Protein AF-D0MS93-F1 (afdb_monomer)

InterPro domains:
  IPR002200 Elicitin [PF00964] (24-96)
  IPR002200 Elicitin [SM01187] (23-111)
  IPR036470 Elicitin superfamily [G3DSA:1.10.239.10] (19-111)
  IPR036470 Elicitin superfamily [SSF48647] (25-95)

Sequence (151 aa):
MNFPAPIAKATRGSPTFSLVNSSECDPQAKAAIYKLYERNTMVFQACASDAKYQIFPFDGTYPTSEHIGNMARSLACRALFSSALLAGTPECNVGGSPLRASSETLLKITVDIRNYPMSPAVIPSTPRFLPGFLAIPAQNCIRNMPAVCTQ

Nearest PDB structures (foldseek):
  4iar-assembly1_A  TM=3.404E-01  e=3.458E+00  Homo sapiens

Structure (mmCIF, N/CA/C/O backbone):
data_AF-D0MS93-F1
#
_entry.id   AF-D0MS93-F1
#
loop_
_atom_site.group_PDB
_atom_site.id
_atom_site.type_symbol
_atom_site.label_atom_id
_atom_site.label_alt_id
_atom_site.label_comp_id
_atom_site.label_asym_id
_atom_site.label_entity_id
_atom_site.label_seq_id
_atom_site.pdbx_PDB_ins_code
_atom_site.Cartn_x
_atom_site.Cartn_y
_atom_site.Cartn_z
_atom_site.occupancy
_atom_site.B_iso_or_equiv
_atom_site.auth_seq_id
_atom_site.auth_comp_id
_atom_site.auth_asym_id
_atom_site.auth_atom_id
_atom_site.pdbx_PDB_model_num
ATOM 1 N N . MET A 1 1 ? 6.600 -6.378 -31.929 1.00 32.59 1 MET A N 1
ATOM 2 C CA . MET A 1 1 ? 6.837 -5.638 -30.669 1.00 32.59 1 MET A CA 1
ATOM 3 C C . MET A 1 1 ? 5.478 -5.245 -30.116 1.00 32.59 1 MET A C 1
ATOM 5 O O . MET A 1 1 ? 4.779 -4.501 -30.786 1.00 32.59 1 MET A O 1
ATOM 9 N N . ASN A 1 2 ? 5.060 -5.811 -28.981 1.00 39.91 2 ASN A N 1
ATOM 10 C CA . ASN A 1 2 ? 3.774 -5.481 -28.363 1.00 39.91 2 ASN A CA 1
ATOM 11 C C . ASN A 1 2 ? 4.015 -4.330 -27.378 1.00 39.91 2 ASN A C 1
ATOM 13 O O . ASN A 1 2 ? 4.662 -4.528 -26.350 1.00 39.91 2 ASN A O 1
ATOM 17 N N . PHE A 1 3 ? 3.580 -3.120 -27.723 1.00 37.75 3 PHE A N 1
ATOM 18 C CA . PHE A 1 3 ? 3.625 -1.992 -26.794 1.00 37.75 3 PHE A CA 1
ATOM 19 C C . PHE A 1 3 ? 2.569 -2.201 -25.697 1.00 37.75 3 PHE A C 1
ATOM 21 O O . PHE A 1 3 ? 1.494 -2.729 -25.991 1.00 37.75 3 PHE A O 1
ATOM 28 N N . PRO A 1 4 ? 2.841 -1.819 -24.437 1.00 50.72 4 PRO A N 1
ATOM 29 C CA . PRO A 1 4 ? 1.814 -1.848 -23.404 1.00 50.72 4 PRO A CA 1
ATOM 30 C C . PRO A 1 4 ? 0.647 -0.936 -23.811 1.00 50.72 4 PRO A C 1
ATOM 32 O O . PRO A 1 4 ? 0.866 0.146 -24.357 1.00 50.72 4 PRO A O 1
ATOM 35 N N . ALA A 1 5 ? -0.584 -1.393 -23.565 1.00 49.53 5 ALA A N 1
ATOM 36 C CA . ALA A 1 5 ? -1.796 -0.639 -23.872 1.00 49.53 5 ALA A CA 1
ATOM 37 C C . ALA A 1 5 ? -1.779 0.761 -23.211 1.00 49.53 5 ALA A C 1
ATOM 39 O O . ALA A 1 5 ? -1.153 0.922 -22.155 1.00 49.53 5 ALA A O 1
ATOM 40 N N . PRO A 1 6 ? -2.464 1.767 -23.796 1.00 51.12 6 PRO A N 1
ATOM 41 C CA . PRO A 1 6 ? -2.592 3.093 -23.198 1.00 51.12 6 PRO A CA 1
ATOM 42 C C . PRO A 1 6 ? -3.126 3.009 -21.767 1.00 51.12 6 PRO A C 1
ATOM 44 O O . PRO A 1 6 ? -4.013 2.205 -21.476 1.00 51.12 6 PRO A O 1
ATOM 47 N N . ILE A 1 7 ? -2.600 3.853 -20.878 1.00 51.50 7 ILE A N 1
ATOM 48 C CA . ILE A 1 7 ? -3.111 3.939 -19.511 1.00 51.50 7 ILE A CA 1
ATOM 49 C C . ILE A 1 7 ? -4.499 4.576 -19.597 1.00 51.50 7 ILE A C 1
ATOM 51 O O . ILE A 1 7 ? -4.660 5.636 -20.209 1.00 51.50 7 ILE A O 1
ATOM 55 N N . ALA A 1 8 ? -5.502 3.929 -19.012 1.00 52.66 8 ALA A N 1
ATOM 56 C CA . ALA A 1 8 ? -6.809 4.530 -18.832 1.00 52.66 8 ALA A CA 1
ATOM 57 C C . ALA A 1 8 ? -6.680 5.838 -18.028 1.00 52.66 8 ALA A C 1
ATOM 59 O O . ALA A 1 8 ? -5.639 6.174 -17.458 1.00 52.66 8 ALA A O 1
ATOM 60 N N . LYS A 1 9 ? -7.740 6.629 -17.994 1.00 54.94 9 LYS A N 1
ATOM 61 C CA . LYS A 1 9 ? -7.797 7.825 -17.156 1.00 54.94 9 LYS A CA 1
ATOM 62 C C . LYS A 1 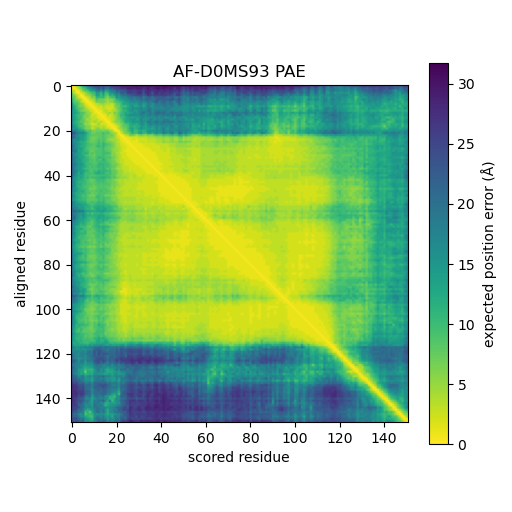9 ? -9.045 7.737 -16.314 1.00 54.94 9 LYS A C 1
ATOM 64 O O . LYS A 1 9 ? -10.086 7.300 -16.807 1.00 54.94 9 LYS A O 1
ATOM 69 N N . ALA A 1 10 ? -8.937 8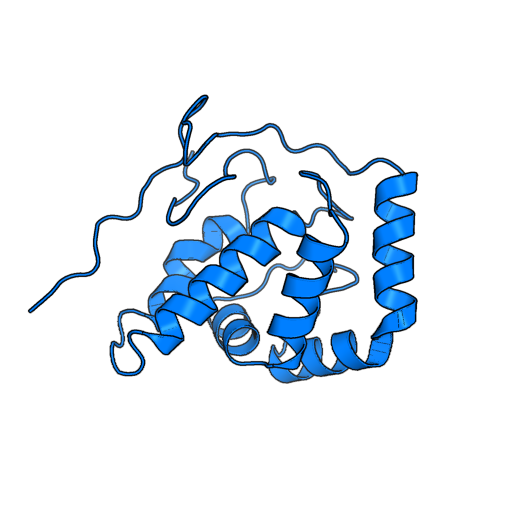.131 -15.051 1.00 56.66 10 ALA A N 1
ATOM 70 C CA . ALA A 1 10 ? -10.122 8.192 -14.228 1.00 56.66 10 ALA A CA 1
ATOM 71 C C . ALA A 1 10 ? -11.023 9.318 -14.720 1.00 56.66 10 ALA A C 1
ATOM 73 O O . ALA A 1 10 ? -10.567 10.396 -15.086 1.00 56.66 10 ALA A O 1
ATOM 74 N N . THR A 1 11 ? -12.312 9.024 -14.804 1.00 59.06 11 THR A N 1
ATOM 75 C CA . THR A 1 11 ? -13.342 9.930 -15.300 1.00 59.06 11 THR A CA 1
ATOM 76 C C . THR A 1 11 ? -14.556 9.802 -14.392 1.00 59.06 11 THR A C 1
ATOM 78 O O . THR A 1 11 ? -14.918 8.700 -13.982 1.00 59.06 11 THR A O 1
ATOM 81 N N . ARG A 1 12 ? -15.193 10.922 -14.042 1.00 62.88 12 ARG A N 1
ATOM 82 C CA . ARG A 1 12 ? -16.354 10.933 -13.139 1.00 62.88 12 ARG A CA 1
ATOM 83 C C . ARG A 1 12 ? -17.455 10.012 -13.675 1.00 62.88 12 ARG A C 1
ATOM 85 O O . ARG A 1 12 ? -17.859 10.160 -14.823 1.00 62.88 12 ARG A O 1
ATOM 92 N N . GLY A 1 13 ? -17.943 9.092 -12.843 1.00 59.91 13 GLY A N 1
ATOM 93 C CA . GLY A 1 13 ? -19.047 8.196 -13.202 1.00 59.91 13 GLY A CA 1
ATOM 94 C C . GLY A 1 13 ? -18.665 7.041 -14.132 1.00 59.91 13 GLY A C 1
ATOM 95 O O . GLY A 1 13 ? -19.550 6.350 -14.631 1.00 59.91 13 GLY A O 1
ATOM 96 N N . SER A 1 14 ? -17.372 6.807 -14.376 1.00 60.16 14 SER A N 1
ATOM 97 C CA . SER A 1 14 ? -16.933 5.628 -15.121 1.00 60.16 14 SER A CA 1
ATOM 98 C C . SER A 1 14 ? -17.253 4.345 -14.336 1.00 60.16 14 SER A C 1
ATOM 100 O O . SER A 1 14 ? -16.943 4.271 -13.146 1.00 60.16 14 SER A O 1
ATOM 102 N N . PRO A 1 15 ? -17.820 3.305 -14.979 1.00 57.53 15 PRO A N 1
ATOM 103 C CA . PRO A 1 15 ? -18.099 2.026 -14.318 1.00 57.53 15 PRO A CA 1
ATOM 104 C C . PRO A 1 15 ? -16.814 1.274 -13.953 1.00 57.53 15 PRO A C 1
ATOM 106 O O . PRO A 1 15 ? -16.834 0.356 -13.130 1.00 57.53 15 PRO A O 1
ATOM 109 N N . THR A 1 16 ? -15.702 1.650 -14.589 1.00 48.91 16 THR A N 1
ATOM 110 C CA . THR A 1 16 ? -14.387 1.068 -14.371 1.00 48.91 16 THR A CA 1
ATOM 111 C C . THR A 1 16 ? -13.444 2.033 -13.681 1.00 48.91 16 THR A C 1
ATOM 113 O O . THR A 1 16 ? -12.834 1.599 -12.738 1.00 48.91 16 THR A O 1
ATOM 116 N N . PHE A 1 17 ? -13.340 3.314 -14.037 1.00 58.22 17 PHE A N 1
ATOM 117 C CA . PHE A 1 17 ? -12.344 4.233 -13.455 1.00 58.22 17 PHE A CA 1
ATOM 118 C C . PHE A 1 17 ? -12.977 5.512 -12.918 1.00 58.22 17 PHE A C 1
ATOM 120 O O . PHE A 1 17 ? -12.799 6.576 -13.513 1.00 58.22 17 PHE A O 1
ATOM 127 N N . SER A 1 18 ? -13.769 5.438 -11.847 1.00 54.50 18 SER A N 1
ATOM 128 C CA . SER A 1 18 ? -14.445 6.642 -11.358 1.00 54.50 18 SER A CA 1
ATOM 129 C C . SER A 1 18 ? -13.510 7.547 -10.559 1.00 54.50 18 SER A C 1
ATOM 131 O O . SER A 1 18 ? -12.724 7.088 -9.728 1.00 54.50 18 SER A O 1
ATOM 133 N N . LEU A 1 19 ? -13.665 8.852 -10.780 1.00 58.41 19 LEU A N 1
ATOM 134 C CA . LEU A 1 19 ? -13.258 9.889 -9.835 1.00 58.41 19 LEU A CA 1
ATOM 135 C C . LEU A 1 19 ? -14.165 9.782 -8.586 1.00 58.41 19 LEU A C 1
ATOM 137 O O . LEU A 1 19 ? -15.389 9.755 -8.754 1.00 58.41 19 LEU A O 1
ATOM 141 N N . VAL A 1 20 ? -13.611 9.692 -7.369 1.00 57.03 20 VAL A N 1
ATOM 142 C CA . VAL A 1 20 ? -14.374 9.529 -6.109 1.00 57.03 20 VAL A CA 1
ATOM 143 C C . VAL A 1 20 ? -13.819 10.452 -5.029 1.00 57.03 20 VAL A C 1
ATOM 145 O O . VAL A 1 20 ? -12.624 10.423 -4.753 1.00 57.03 20 VAL A O 1
ATOM 148 N N . ASN A 1 21 ? -14.685 11.248 -4.394 1.00 57.09 21 ASN A N 1
ATOM 149 C CA . ASN A 1 21 ? -14.270 12.199 -3.363 1.00 57.09 21 ASN A CA 1
ATOM 150 C C . ASN A 1 21 ? -13.566 11.480 -2.206 1.00 57.09 21 ASN A C 1
ATOM 152 O O . ASN A 1 21 ? -14.153 10.620 -1.555 1.00 57.09 21 ASN A O 1
ATOM 156 N N . SER A 1 22 ? -12.328 11.880 -1.922 1.00 63.94 22 SER A N 1
ATOM 157 C CA . SER A 1 22 ? -11.575 11.355 -0.789 1.00 63.94 22 SER A CA 1
ATOM 158 C C . SER A 1 22 ? -11.926 12.108 0.484 1.00 63.94 22 SER A C 1
ATOM 160 O O . SER A 1 22 ? -11.702 13.314 0.600 1.00 63.94 22 SER A O 1
ATOM 162 N N . SER A 1 23 ? -12.493 11.375 1.436 1.00 78.50 23 SER A N 1
ATOM 163 C CA . SER A 1 23 ? -12.701 11.814 2.809 1.00 78.50 23 SER A CA 1
ATOM 164 C C . SER A 1 23 ? -11.764 11.061 3.745 1.00 78.50 23 SER A C 1
ATOM 166 O O . SER A 1 23 ? -11.370 9.924 3.481 1.00 78.50 23 SER A O 1
ATOM 168 N N . GLU A 1 24 ? -11.426 11.672 4.875 1.00 84.62 24 GLU A N 1
ATOM 169 C CA . GLU A 1 24 ? -10.812 10.941 5.981 1.00 84.62 24 GLU A CA 1
ATOM 170 C C . GLU A 1 24 ? -11.739 9.815 6.448 1.00 84.62 24 GLU A C 1
ATOM 172 O O . GLU A 1 24 ? -12.958 9.981 6.508 1.00 84.62 24 GLU A O 1
ATOM 177 N N . CYS A 1 25 ? -11.155 8.667 6.782 1.00 85.50 25 CYS A N 1
ATOM 178 C CA . CYS A 1 25 ? -11.898 7.569 7.379 1.00 85.50 25 CYS A CA 1
ATOM 179 C C . CYS A 1 25 ? -12.495 8.017 8.717 1.00 85.50 25 CYS A C 1
ATOM 181 O O . CYS A 1 25 ? -11.850 8.747 9.485 1.00 85.50 25 CYS A O 1
ATOM 183 N N . ASP A 1 26 ? -13.703 7.545 9.020 1.00 89.56 26 ASP A N 1
ATOM 184 C CA . ASP A 1 26 ? -14.301 7.753 10.332 1.00 89.56 26 ASP A CA 1
ATOM 185 C C . ASP A 1 26 ? -13.444 7.092 11.441 1.00 89.56 26 ASP A C 1
ATOM 187 O O . ASP A 1 26 ? -12.604 6.221 11.166 1.00 89.56 26 ASP A O 1
ATOM 191 N N . PRO A 1 27 ? -13.615 7.495 12.713 1.00 90.19 27 PRO A N 1
ATOM 192 C CA . PRO A 1 27 ? -12.804 6.971 13.811 1.00 90.19 27 PRO A CA 1
ATOM 193 C C . PRO A 1 27 ? -12.873 5.446 13.983 1.00 90.19 27 PRO A C 1
ATOM 195 O O . PRO A 1 27 ? -11.880 4.837 14.384 1.00 90.19 27 PRO A O 1
ATOM 198 N N . GLN A 1 28 ? -14.009 4.815 13.669 1.00 89.50 28 GLN A N 1
ATOM 199 C CA . GLN A 1 28 ? -14.183 3.368 13.791 1.00 89.50 28 GLN A CA 1
ATOM 200 C C . GLN A 1 28 ? -13.387 2.633 12.706 1.00 89.50 28 GLN A C 1
ATOM 202 O O . GLN A 1 28 ? -12.669 1.678 13.017 1.00 89.50 28 GLN A O 1
ATOM 207 N N . ALA A 1 29 ? -13.448 3.106 11.459 1.00 86.06 29 ALA A N 1
ATOM 208 C CA . ALA A 1 29 ? -12.647 2.585 10.355 1.00 86.06 29 ALA A CA 1
ATOM 209 C C . ALA A 1 29 ? -11.141 2.752 10.620 1.00 86.06 29 ALA A C 1
ATOM 211 O O . ALA A 1 29 ? -10.374 1.801 10.453 1.00 86.06 29 ALA A O 1
ATOM 212 N N . LYS A 1 30 ? -10.715 3.919 11.127 1.00 87.25 30 LYS A N 1
ATOM 213 C CA . LYS A 1 30 ? -9.320 4.144 11.547 1.00 87.25 30 LYS A CA 1
ATOM 214 C C . LYS A 1 30 ? -8.900 3.139 12.617 1.00 87.25 30 LYS A C 1
ATOM 216 O O . LYS A 1 30 ? -7.907 2.440 12.435 1.00 87.25 30 LYS A O 1
ATOM 221 N N . ALA A 1 31 ? -9.674 3.000 13.694 1.00 88.94 31 ALA A N 1
ATOM 222 C CA . ALA A 1 31 ? -9.358 2.074 14.781 1.00 88.94 31 ALA A CA 1
ATOM 223 C C . ALA A 1 31 ? -9.259 0.611 14.312 1.00 88.94 31 ALA A C 1
ATOM 225 O O . ALA A 1 31 ? -8.403 -0.131 14.792 1.00 88.94 31 ALA A O 1
ATOM 226 N N . ALA A 1 32 ? -10.099 0.188 13.363 1.00 87.75 32 ALA A N 1
ATOM 227 C CA . ALA A 1 32 ? -10.020 -1.150 12.780 1.00 87.75 32 ALA A CA 1
ATOM 228 C C . ALA A 1 32 ? -8.695 -1.379 12.031 1.00 87.75 32 ALA A C 1
ATOM 230 O O . ALA A 1 32 ? -8.075 -2.433 12.183 1.00 87.75 32 ALA A O 1
ATOM 231 N N . ILE A 1 33 ? -8.227 -0.378 11.284 1.00 84.81 33 ILE A N 1
ATOM 232 C CA . ILE A 1 33 ? -6.972 -0.437 10.522 1.00 84.81 33 ILE A CA 1
ATOM 233 C C . ILE A 1 33 ? -5.757 -0.430 11.459 1.00 84.81 33 ILE A C 1
ATOM 235 O O . ILE A 1 33 ? -4.851 -1.244 11.285 1.00 84.81 33 ILE A O 1
ATOM 239 N N . TYR A 1 34 ? -5.765 0.395 12.510 1.00 86.44 34 TYR A N 1
ATOM 240 C CA . TYR A 1 34 ? -4.721 0.359 13.545 1.00 86.44 34 TYR A CA 1
ATOM 241 C C . TYR A 1 34 ? -4.685 -0.990 14.285 1.00 86.44 34 TYR A C 1
ATOM 243 O O . TYR A 1 34 ? -3.611 -1.549 14.486 1.00 86.44 34 TYR A O 1
ATOM 251 N N . LYS A 1 35 ? -5.838 -1.592 14.605 1.00 88.69 35 LYS A N 1
ATOM 252 C CA . LYS A 1 35 ? -5.880 -2.947 15.191 1.00 88.69 35 LYS A CA 1
ATOM 253 C C . LYS A 1 35 ? -5.344 -4.019 14.243 1.00 88.69 35 LYS A C 1
ATOM 255 O O . LYS A 1 35 ? -4.714 -4.977 14.693 1.00 88.69 35 LYS A O 1
ATOM 260 N N . LEU A 1 36 ? -5.606 -3.888 12.940 1.00 84.31 36 LEU A N 1
ATOM 261 C CA . LEU A 1 36 ? -5.037 -4.781 11.932 1.00 84.31 36 LEU A CA 1
ATOM 262 C C . LEU A 1 36 ? -3.508 -4.668 11.919 1.00 84.31 36 LEU A C 1
ATOM 264 O O . LEU A 1 36 ? -2.834 -5.696 11.868 1.00 84.31 36 LEU A O 1
ATOM 268 N N . TYR A 1 37 ? -2.981 -3.445 12.017 1.00 83.88 37 TYR A N 1
ATOM 269 C CA . TYR A 1 37 ? -1.550 -3.189 12.150 1.00 83.88 37 TYR A CA 1
ATOM 270 C C . TYR A 1 37 ? -0.960 -3.868 13.387 1.00 83.88 37 TYR A C 1
ATOM 272 O O . TYR A 1 37 ? -0.069 -4.704 13.255 1.00 83.88 37 TYR A O 1
ATOM 280 N N . GLU A 1 38 ? -1.504 -3.581 14.570 1.00 88.00 38 GLU A N 1
ATOM 281 C CA . GLU A 1 38 ? -1.004 -4.107 15.847 1.00 88.00 38 GLU A CA 1
ATOM 282 C C . GLU A 1 38 ? -0.906 -5.638 15.835 1.00 88.00 38 GLU A C 1
ATOM 284 O O . GLU A 1 38 ? 0.137 -6.208 16.167 1.00 88.00 38 GLU A O 1
ATOM 289 N N . ARG A 1 39 ? -1.960 -6.314 15.359 1.00 89.19 39 ARG A N 1
ATOM 290 C CA . ARG A 1 39 ? -2.020 -7.784 15.281 1.00 89.19 39 ARG A CA 1
ATOM 291 C C . ARG A 1 39 ? -1.039 -8.397 14.282 1.00 89.19 39 ARG A C 1
ATOM 293 O O . ARG A 1 39 ? -0.747 -9.583 14.387 1.00 89.19 39 ARG A O 1
ATOM 300 N N . ASN A 1 40 ? -0.544 -7.615 13.325 1.00 89.06 40 ASN A N 1
ATOM 301 C CA . ASN A 1 40 ? 0.319 -8.084 12.242 1.00 89.06 40 ASN A CA 1
ATOM 302 C C . ASN A 1 40 ? 1.660 -7.341 12.202 1.00 89.06 40 ASN A C 1
ATOM 304 O O . ASN A 1 40 ? 2.309 -7.318 11.157 1.00 89.06 40 ASN A O 1
ATOM 308 N N . THR A 1 41 ? 2.097 -6.758 13.325 1.00 90.31 41 THR A N 1
ATOM 309 C CA . THR A 1 41 ? 3.278 -5.879 13.402 1.00 90.31 41 THR A CA 1
ATOM 310 C C . THR A 1 41 ? 4.510 -6.466 12.699 1.00 90.31 41 THR A C 1
ATOM 312 O O . THR A 1 41 ? 5.181 -5.761 11.949 1.00 90.31 41 THR A O 1
A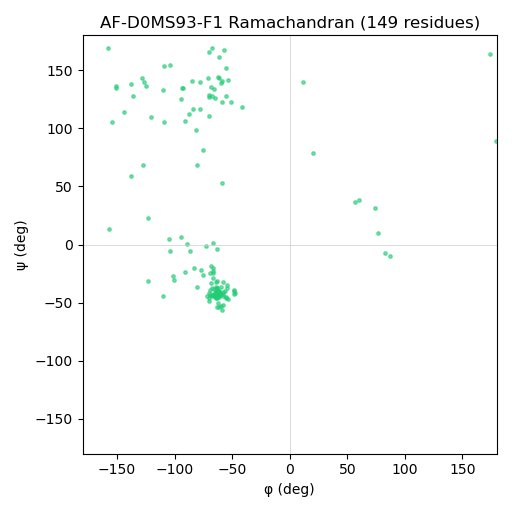TOM 315 N N . MET A 1 42 ? 4.773 -7.771 12.844 1.00 92.81 42 MET A N 1
ATOM 316 C CA . MET A 1 42 ? 5.904 -8.428 12.169 1.00 92.81 42 MET A CA 1
ATOM 317 C C . MET A 1 42 ? 5.801 -8.397 10.635 1.00 92.81 42 MET A C 1
ATOM 319 O O . MET A 1 42 ? 6.807 -8.207 9.956 1.00 92.81 42 MET A O 1
ATOM 323 N N . VAL A 1 43 ? 4.598 -8.545 10.070 1.00 92.25 43 VAL A N 1
ATOM 324 C CA . VAL A 1 43 ? 4.368 -8.475 8.615 1.00 92.25 43 VAL A CA 1
ATOM 325 C C . VAL A 1 43 ? 4.575 -7.048 8.111 1.00 92.25 43 VAL A C 1
ATOM 327 O O . VAL A 1 43 ? 5.174 -6.847 7.056 1.00 92.25 43 VAL A O 1
ATOM 330 N N . PHE A 1 44 ? 4.134 -6.052 8.883 1.00 91.38 44 PHE A N 1
ATOM 331 C CA . PHE A 1 44 ? 4.373 -4.644 8.567 1.00 91.38 44 PHE A CA 1
ATOM 332 C C . PHE A 1 44 ? 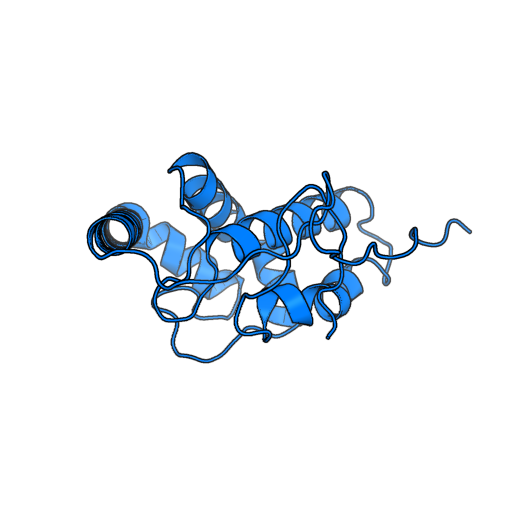5.860 -4.294 8.597 1.00 91.38 44 PHE A C 1
ATOM 334 O O . PHE A 1 44 ? 6.352 -3.672 7.659 1.00 91.38 44 PHE A O 1
ATOM 341 N N . GLN A 1 45 ? 6.591 -4.742 9.619 1.00 92.81 45 GLN A N 1
ATOM 342 C CA . GLN A 1 45 ? 8.037 -4.535 9.719 1.00 92.81 45 GLN A CA 1
ATOM 343 C C . GLN A 1 45 ? 8.797 -5.222 8.580 1.00 92.81 45 GLN A C 1
ATOM 345 O O . GLN A 1 45 ? 9.679 -4.612 7.978 1.00 92.81 45 GLN A O 1
ATOM 350 N N . ALA A 1 46 ? 8.428 -6.460 8.237 1.00 95.75 46 ALA A N 1
ATOM 351 C CA . ALA A 1 46 ? 9.015 -7.170 7.104 1.00 95.75 46 ALA A CA 1
ATOM 352 C C . ALA A 1 46 ? 8.759 -6.425 5.786 1.00 95.75 46 ALA A C 1
ATOM 354 O O . ALA A 1 46 ? 9.686 -6.196 5.015 1.00 95.75 46 ALA A O 1
ATOM 355 N N . CYS A 1 47 ? 7.526 -5.965 5.561 1.00 94.50 47 CYS A N 1
ATOM 356 C CA . CYS A 1 47 ? 7.202 -5.185 4.375 1.00 94.50 47 CYS A CA 1
ATOM 357 C C . CYS A 1 47 ? 7.975 -3.858 4.325 1.00 94.50 47 CYS A C 1
ATOM 359 O O . CYS A 1 47 ? 8.537 -3.535 3.285 1.00 94.50 47 CYS A O 1
ATOM 361 N N . ALA A 1 48 ? 8.073 -3.121 5.435 1.00 93.19 48 ALA A N 1
ATOM 362 C CA . ALA A 1 48 ? 8.844 -1.879 5.487 1.00 93.19 48 ALA A CA 1
ATOM 363 C C . ALA A 1 48 ? 10.337 -2.112 5.191 1.00 93.19 48 ALA A C 1
ATOM 365 O O . ALA A 1 48 ? 10.958 -1.353 4.443 1.00 93.19 48 ALA A O 1
ATOM 366 N N . SER A 1 49 ? 10.895 -3.205 5.723 1.00 96.12 49 SER A N 1
ATOM 367 C CA . SER A 1 49 ? 12.277 -3.620 5.473 1.00 96.12 49 SER A CA 1
ATOM 368 C C . SER A 1 49 ? 12.521 -3.985 4.009 1.00 96.12 49 SER A C 1
ATOM 370 O O . SER A 1 49 ? 13.507 -3.527 3.427 1.00 96.12 49 SER A O 1
ATOM 372 N N . ASP A 1 50 ? 11.634 -4.770 3.396 1.00 95.56 50 ASP A N 1
ATOM 373 C CA . ASP A 1 50 ? 11.753 -5.165 1.991 1.00 95.56 50 ASP A CA 1
ATOM 374 C C . ASP A 1 50 ? 11.571 -3.960 1.062 1.00 95.56 50 ASP A C 1
ATOM 376 O O . ASP A 1 50 ? 12.328 -3.782 0.110 1.00 95.56 50 ASP A O 1
ATOM 380 N N . ALA A 1 51 ? 10.580 -3.116 1.359 1.00 91.00 51 ALA A N 1
ATOM 381 C CA . ALA A 1 51 ? 10.225 -1.932 0.587 1.00 91.00 51 ALA A CA 1
ATOM 382 C C . ALA A 1 51 ? 11.268 -0.815 0.667 1.00 91.00 51 ALA A C 1
ATOM 384 O O . ALA A 1 51 ? 11.315 0.029 -0.229 1.00 91.00 51 ALA A O 1
ATOM 385 N N . LYS A 1 52 ? 12.066 -0.794 1.745 1.00 94.25 52 LYS A N 1
ATOM 386 C CA . LYS A 1 52 ? 12.884 0.359 2.157 1.00 94.25 52 LYS A CA 1
ATOM 387 C C . LYS A 1 52 ? 12.036 1.617 2.355 1.00 94.25 52 LYS A C 1
ATOM 389 O O . LYS A 1 52 ? 12.459 2.720 2.034 1.00 94.25 52 LYS A O 1
ATOM 394 N N . TYR A 1 53 ? 10.822 1.437 2.874 1.00 88.50 53 TYR A N 1
ATOM 395 C CA . TYR A 1 53 ? 9.850 2.511 3.028 1.00 88.50 53 TYR A CA 1
ATOM 396 C C . TYR A 1 53 ? 8.902 2.262 4.205 1.00 88.50 53 TYR A C 1
ATOM 398 O O . TYR A 1 53 ? 8.390 1.156 4.382 1.00 88.50 53 TYR A O 1
ATOM 406 N N . GLN A 1 54 ? 8.644 3.310 4.989 1.00 87.50 54 GLN A N 1
ATOM 407 C CA . GLN A 1 54 ? 7.727 3.278 6.124 1.00 87.50 54 GLN A CA 1
ATOM 408 C C . GLN A 1 54 ? 6.280 3.428 5.638 1.00 87.50 54 GLN A C 1
ATOM 410 O O . GLN A 1 54 ? 5.796 4.523 5.382 1.00 87.50 54 GLN A O 1
ATOM 415 N N . ILE A 1 55 ? 5.569 2.309 5.516 1.00 80.00 55 ILE A N 1
ATOM 416 C CA . ILE A 1 55 ? 4.187 2.301 4.999 1.00 80.00 55 ILE A CA 1
ATOM 417 C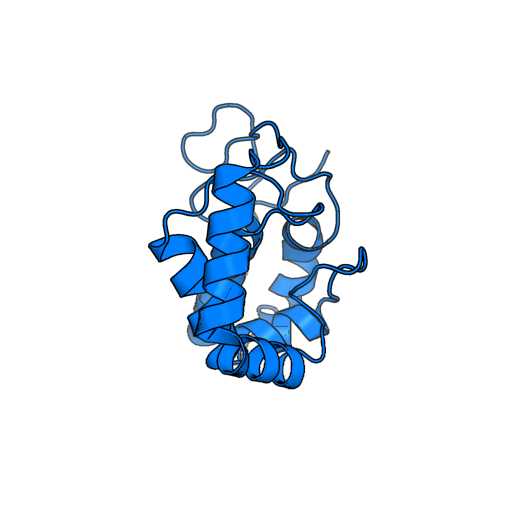 C . ILE A 1 55 ? 3.183 2.700 6.077 1.00 80.00 55 ILE A C 1
ATOM 419 O O . ILE A 1 55 ? 2.169 3.335 5.787 1.00 80.00 55 ILE A O 1
ATOM 423 N N . PHE A 1 56 ? 3.438 2.276 7.316 1.00 79.56 56 PHE A N 1
ATOM 424 C CA . PHE A 1 56 ? 2.537 2.516 8.431 1.00 79.56 56 PHE A CA 1
ATOM 425 C C . PHE A 1 56 ? 3.286 2.609 9.769 1.00 79.56 56 PHE A C 1
ATOM 427 O O . PHE A 1 56 ? 4.101 1.729 10.044 1.00 79.56 56 PHE A O 1
ATOM 434 N N . PRO A 1 57 ? 2.980 3.594 10.632 1.00 76.94 57 PRO A N 1
ATOM 435 C CA . PRO A 1 57 ? 2.099 4.727 10.350 1.00 76.94 57 PRO A CA 1
ATOM 436 C C . PRO A 1 57 ? 2.673 5.584 9.215 1.00 76.94 57 PRO A C 1
ATOM 438 O O . PRO A 1 57 ? 3.889 5.680 9.073 1.00 76.94 57 PRO A O 1
ATOM 441 N N . PHE A 1 58 ? 1.793 6.135 8.378 1.00 79.56 58 PHE A N 1
ATOM 442 C CA . PHE A 1 58 ? 2.205 7.016 7.290 1.00 79.56 58 PHE A CA 1
ATOM 443 C C . PHE A 1 58 ? 2.815 8.284 7.889 1.00 79.56 58 PHE A C 1
ATOM 445 O O . PHE A 1 58 ? 2.196 8.932 8.734 1.00 79.56 58 PHE A O 1
ATOM 452 N N . ASP A 1 59 ? 4.031 8.616 7.474 1.00 80.00 59 ASP A N 1
ATOM 453 C CA . ASP A 1 59 ? 4.817 9.719 8.031 1.00 80.00 59 ASP A CA 1
ATOM 454 C C . ASP A 1 59 ? 4.662 11.030 7.239 1.00 80.00 59 ASP A C 1
ATOM 456 O O . ASP A 1 59 ? 5.339 12.016 7.522 1.00 80.00 59 ASP A O 1
ATOM 460 N N . GLY A 1 60 ? 3.765 11.057 6.248 1.00 75.12 60 GLY A N 1
ATOM 461 C CA . GLY A 1 60 ? 3.588 12.191 5.341 1.00 75.12 60 GLY A CA 1
ATOM 462 C C . GLY A 1 60 ? 4.505 12.148 4.119 1.00 75.12 60 GLY A C 1
ATOM 463 O O . GLY A 1 60 ? 4.298 12.919 3.181 1.00 75.12 60 GLY A O 1
ATOM 464 N N . THR A 1 61 ? 5.487 11.245 4.092 1.00 79.50 61 THR A N 1
ATOM 465 C CA . THR A 1 61 ? 6.329 11.009 2.924 1.00 79.50 61 THR A CA 1
ATOM 466 C C . THR A 1 61 ? 5.749 9.878 2.116 1.00 79.50 61 THR A C 1
ATOM 468 O O . THR A 1 61 ? 5.365 8.836 2.633 1.00 79.50 61 THR A O 1
ATOM 471 N N . TYR A 1 62 ? 5.687 10.069 0.816 1.00 76.00 62 TYR A N 1
ATOM 472 C CA . TYR A 1 62 ? 5.151 9.063 -0.073 1.00 76.00 62 TYR A CA 1
ATOM 473 C C . TYR A 1 62 ? 6.293 8.334 -0.819 1.00 76.00 62 TYR A C 1
ATOM 475 O O . TYR A 1 62 ? 7.374 8.898 -1.012 1.00 76.00 62 TYR A O 1
ATOM 483 N N . PRO A 1 63 ? 6.091 7.084 -1.264 1.00 76.38 63 PRO A N 1
ATOM 484 C CA . PRO A 1 63 ? 7.177 6.225 -1.727 1.00 76.38 63 PRO A CA 1
ATOM 485 C C . PRO A 1 63 ? 7.555 6.442 -3.185 1.00 76.38 63 PRO A C 1
ATOM 487 O O . PRO A 1 63 ? 6.698 6.535 -4.056 1.00 76.38 63 PRO A O 1
ATOM 490 N N . THR A 1 64 ? 8.853 6.389 -3.471 1.00 78.38 64 THR A N 1
ATOM 491 C CA . THR A 1 64 ? 9.400 6.496 -4.826 1.00 78.38 64 THR A CA 1
ATOM 492 C C . THR A 1 64 ? 9.032 5.299 -5.712 1.00 78.38 64 THR A C 1
ATOM 494 O O . THR A 1 64 ? 8.602 4.240 -5.246 1.00 78.38 64 THR A O 1
ATOM 497 N N . SER A 1 65 ? 9.298 5.426 -7.015 1.00 72.81 65 SER A N 1
ATOM 498 C CA . SER A 1 65 ? 9.225 4.322 -7.981 1.00 72.81 65 SER A CA 1
ATOM 499 C C . SER A 1 65 ? 9.942 3.052 -7.519 1.00 72.81 65 SER A C 1
ATOM 501 O O . SER A 1 65 ? 9.476 1.938 -7.770 1.00 72.81 65 SER A O 1
ATOM 503 N N . GLU A 1 66 ? 11.098 3.225 -6.882 1.00 79.25 66 GLU A N 1
ATOM 504 C CA . GLU A 1 66 ? 11.927 2.133 -6.387 1.00 79.25 66 GLU A CA 1
ATOM 505 C C . GLU A 1 66 ? 11.260 1.447 -5.196 1.00 79.25 66 GLU A C 1
ATOM 507 O O . GLU A 1 66 ? 11.073 0.232 -5.224 1.00 79.25 66 GLU A O 1
ATOM 512 N N . HIS A 1 67 ? 10.791 2.225 -4.215 1.00 84.81 67 HIS A N 1
ATOM 513 C CA . HIS A 1 67 ? 10.051 1.703 -3.065 1.00 84.81 67 HIS A CA 1
ATOM 514 C C . HIS A 1 67 ? 8.827 0.892 -3.511 1.00 84.81 67 HIS A C 1
ATOM 516 O O . HIS A 1 67 ? 8.611 -0.219 -3.033 1.00 84.81 67 HIS A O 1
ATOM 522 N N . ILE A 1 68 ? 8.048 1.396 -4.477 1.00 82.25 68 ILE A N 1
ATOM 523 C CA . ILE A 1 68 ? 6.881 0.681 -5.020 1.00 82.25 68 ILE A CA 1
ATOM 524 C C . ILE A 1 68 ? 7.306 -0.612 -5.727 1.00 82.25 68 ILE A C 1
ATOM 526 O O . ILE A 1 68 ? 6.658 -1.649 -5.577 1.00 82.25 68 ILE A O 1
ATOM 530 N N . GLY A 1 69 ? 8.417 -0.583 -6.464 1.00 79.56 69 GLY A N 1
ATOM 531 C CA . GLY A 1 69 ? 8.970 -1.771 -7.111 1.00 79.56 69 GLY A CA 1
ATOM 532 C C . GLY A 1 69 ? 9.411 -2.830 -6.099 1.00 79.56 69 GLY A C 1
ATOM 533 O O . GLY A 1 69 ? 9.219 -4.025 -6.338 1.00 79.56 69 GLY A O 1
ATOM 534 N N . ASN A 1 70 ? 9.975 -2.407 -4.971 1.00 87.62 70 ASN A N 1
ATOM 535 C CA . ASN A 1 70 ? 10.371 -3.285 -3.875 1.00 87.62 70 ASN A CA 1
ATOM 536 C C . ASN A 1 70 ? 9.139 -3.860 -3.160 1.00 87.62 70 ASN A C 1
ATOM 538 O O . ASN A 1 70 ? 9.033 -5.077 -2.996 1.00 87.62 70 ASN A O 1
ATOM 542 N N . MET A 1 71 ? 8.143 -3.018 -2.856 1.00 88.81 71 MET A N 1
ATOM 543 C CA . MET A 1 71 ? 6.857 -3.441 -2.289 1.00 88.81 71 MET A CA 1
ATOM 544 C C . MET A 1 71 ? 6.168 -4.501 -3.154 1.00 88.81 71 MET A C 1
ATOM 546 O O . MET A 1 71 ? 5.715 -5.521 -2.643 1.00 88.81 71 MET A O 1
ATOM 550 N N . ALA A 1 72 ? 6.116 -4.306 -4.473 1.00 86.38 72 ALA A N 1
ATOM 551 C CA . ALA A 1 72 ? 5.414 -5.222 -5.370 1.00 86.38 72 ALA A CA 1
ATOM 552 C C . ALA A 1 72 ? 6.069 -6.614 -5.460 1.00 86.38 72 ALA A C 1
ATOM 554 O O . ALA A 1 72 ? 5.391 -7.587 -5.815 1.00 86.38 72 ALA A O 1
ATOM 555 N N . ARG A 1 73 ? 7.369 -6.713 -5.143 1.00 87.25 73 ARG A N 1
ATOM 556 C CA . ARG A 1 73 ? 8.142 -7.966 -5.109 1.00 87.25 73 ARG A CA 1
ATOM 557 C C . ARG A 1 73 ? 8.142 -8.637 -3.736 1.00 87.25 73 ARG A C 1
ATOM 559 O O . ARG A 1 73 ? 8.307 -9.853 -3.671 1.00 87.25 73 ARG A O 1
ATOM 566 N N . SER A 1 74 ? 7.919 -7.880 -2.664 1.00 93.31 74 SER A N 1
ATOM 567 C CA . SER A 1 74 ? 7.856 -8.400 -1.298 1.00 93.31 74 SER A CA 1
ATOM 568 C C . SER A 1 74 ? 6.604 -9.247 -1.062 1.00 93.31 74 SER A C 1
ATOM 570 O O . SER A 1 74 ? 5.471 -8.811 -1.288 1.00 93.31 74 SER A O 1
ATOM 572 N N . LEU A 1 75 ? 6.793 -10.462 -0.539 1.00 93.81 75 LEU A N 1
ATOM 573 C CA . LEU A 1 75 ? 5.680 -11.296 -0.080 1.00 93.81 75 LEU A CA 1
ATOM 574 C C . LEU A 1 75 ? 4.968 -10.672 1.125 1.00 93.81 75 LEU A C 1
ATOM 576 O O . LEU A 1 75 ? 3.739 -10.720 1.186 1.00 93.81 75 LEU A O 1
ATOM 580 N N . ALA A 1 76 ? 5.716 -10.049 2.040 1.00 94.56 76 ALA A N 1
ATOM 581 C CA . ALA A 1 76 ? 5.153 -9.383 3.210 1.00 94.56 76 ALA A CA 1
ATOM 582 C C . ALA A 1 76 ? 4.247 -8.215 2.800 1.00 94.56 76 ALA A C 1
ATOM 584 O O . ALA A 1 76 ? 3.117 -8.114 3.276 1.00 94.56 76 ALA A O 1
ATOM 585 N N . CYS A 1 77 ? 4.685 -7.390 1.845 1.00 92.62 77 CYS A N 1
ATOM 586 C CA . CYS A 1 77 ? 3.856 -6.301 1.338 1.00 92.62 77 CYS A CA 1
ATOM 587 C C . CYS A 1 77 ? 2.610 -6.813 0.627 1.00 92.62 77 CYS A C 1
ATOM 589 O O . CYS A 1 77 ? 1.504 -6.361 0.911 1.00 92.62 77 CYS A O 1
ATOM 591 N N . ARG A 1 78 ? 2.742 -7.820 -0.239 1.00 91.75 78 ARG A N 1
ATOM 592 C CA . ARG A 1 78 ? 1.576 -8.422 -0.898 1.00 91.75 78 ARG A CA 1
ATOM 593 C C . ARG A 1 78 ? 0.563 -8.970 0.107 1.00 91.75 78 ARG A C 1
ATOM 595 O O . ARG A 1 78 ? -0.634 -8.770 -0.092 1.00 91.75 78 ARG A O 1
ATOM 602 N N . ALA A 1 79 ? 1.020 -9.621 1.178 1.00 92.06 79 ALA A N 1
ATOM 603 C CA . ALA A 1 79 ? 0.151 -10.115 2.244 1.00 92.06 79 ALA A CA 1
ATOM 604 C C . ALA A 1 79 ? -0.563 -8.966 2.974 1.00 92.06 79 ALA A C 1
ATOM 606 O O . ALA A 1 79 ? -1.776 -9.029 3.171 1.00 92.06 79 ALA A O 1
ATOM 607 N N . LEU A 1 80 ? 0.160 -7.896 3.305 1.00 90.62 80 LEU A N 1
ATOM 608 C CA . LEU A 1 80 ? -0.362 -6.709 3.982 1.00 90.62 80 LEU A CA 1
ATOM 609 C C . LEU A 1 80 ? -1.440 -5.993 3.162 1.00 90.62 80 LEU A C 1
ATOM 611 O O . LEU A 1 80 ? -2.559 -5.812 3.640 1.00 90.62 80 LEU A O 1
ATOM 615 N N . PHE A 1 81 ? -1.137 -5.648 1.910 1.00 88.88 81 PHE A N 1
ATOM 616 C CA . PHE A 1 81 ? -2.074 -4.933 1.040 1.00 88.88 81 PHE A CA 1
ATOM 617 C C . PHE A 1 81 ? -3.277 -5.811 0.650 1.00 88.88 81 PHE A C 1
ATOM 619 O O . PHE A 1 81 ? -4.401 -5.320 0.584 1.00 88.88 81 PHE A O 1
ATOM 626 N N . SER A 1 82 ? -3.094 -7.130 0.495 1.00 90.44 82 SER A N 1
ATOM 627 C CA . SER A 1 82 ? -4.232 -8.051 0.317 1.00 90.44 82 SER A CA 1
ATOM 628 C C . SER A 1 82 ? -5.109 -8.121 1.568 1.00 90.44 82 SER A C 1
ATOM 630 O O . SER A 1 82 ? -6.333 -8.086 1.463 1.00 90.44 82 SER A O 1
ATOM 632 N N . SER A 1 83 ? -4.500 -8.176 2.756 1.00 88.19 83 SER A N 1
ATOM 633 C CA . SER A 1 83 ? -5.230 -8.225 4.028 1.00 88.19 83 SER A CA 1
ATOM 634 C C . SER A 1 83 ? -6.045 -6.957 4.264 1.00 88.19 83 SER A C 1
ATOM 636 O O . SER A 1 83 ? -7.182 -7.051 4.715 1.00 88.19 83 SER A O 1
ATOM 638 N N . ALA A 1 84 ? -5.514 -5.784 3.904 1.00 84.81 84 ALA A N 1
ATOM 639 C CA . ALA A 1 84 ? -6.252 -4.525 3.982 1.00 84.81 84 ALA A CA 1
ATOM 640 C C . ALA A 1 84 ? -7.529 -4.553 3.120 1.00 84.81 84 ALA A C 1
ATOM 642 O O . ALA A 1 84 ? -8.597 -4.139 3.576 1.00 84.81 84 ALA A O 1
ATOM 643 N N . LEU A 1 85 ? -7.457 -5.095 1.900 1.00 87.06 85 LEU A N 1
ATOM 644 C CA . LEU A 1 85 ? -8.631 -5.230 1.031 1.00 87.06 85 LEU A CA 1
ATOM 645 C C . LEU A 1 85 ? -9.629 -6.266 1.550 1.00 87.06 85 LEU A C 1
ATOM 647 O O . LEU A 1 85 ? -10.830 -5.999 1.570 1.00 87.06 85 LEU A O 1
ATOM 651 N N . LEU A 1 86 ? -9.144 -7.421 2.011 1.00 87.44 86 LEU A N 1
ATOM 652 C CA . LEU A 1 86 ? -9.984 -8.490 2.563 1.00 87.44 86 LEU A CA 1
ATOM 653 C C . LEU A 1 86 ? -10.660 -8.092 3.879 1.00 87.44 86 LEU A C 1
ATOM 655 O O . LEU A 1 86 ? -11.762 -8.553 4.162 1.00 87.44 86 LEU A O 1
ATOM 659 N N . ALA A 1 87 ? -10.040 -7.201 4.654 1.00 85.50 87 ALA A N 1
ATOM 660 C CA . ALA A 1 87 ? -10.632 -6.609 5.851 1.00 85.50 87 ALA A CA 1
ATOM 661 C C . ALA A 1 87 ? -11.743 -5.588 5.540 1.00 85.50 87 ALA A C 1
ATOM 663 O O . ALA A 1 87 ? -12.327 -5.027 6.463 1.00 85.50 87 ALA A O 1
ATOM 664 N N . GLY A 1 88 ? -12.037 -5.328 4.260 1.00 85.00 88 GLY A N 1
ATOM 665 C CA . GLY A 1 88 ? -13.093 -4.406 3.859 1.00 85.00 88 GLY A CA 1
ATOM 666 C C . GLY A 1 88 ? -12.723 -2.939 4.061 1.00 85.00 88 GLY A C 1
ATOM 667 O O . GLY A 1 88 ? -13.613 -2.138 4.333 1.00 85.00 88 GLY A O 1
ATOM 668 N N . THR A 1 89 ? -11.437 -2.576 3.934 1.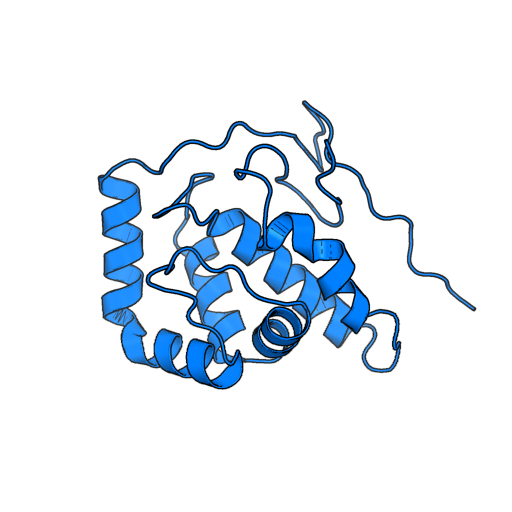00 83.06 89 THR A N 1
ATOM 669 C CA . THR A 1 89 ? -10.994 -1.176 4.069 1.00 83.06 89 THR A CA 1
ATOM 670 C C . THR A 1 89 ? -11.846 -0.265 3.169 1.00 83.06 89 THR A C 1
ATOM 672 O O . THR A 1 89 ? -11.902 -0.511 1.954 1.00 83.06 89 THR A O 1
ATOM 675 N N . PRO A 1 90 ? -12.526 0.753 3.733 1.00 83.69 90 PRO A N 1
ATOM 676 C CA . PRO A 1 90 ? -13.383 1.639 2.958 1.00 83.69 90 PRO A CA 1
ATOM 677 C C . PRO A 1 90 ? -12.579 2.558 2.031 1.00 83.69 90 PRO A C 1
ATOM 679 O O . PRO A 1 90 ? -11.361 2.700 2.151 1.00 83.69 90 PRO A O 1
ATOM 682 N N . GLU A 1 91 ? -13.272 3.187 1.084 1.00 79.62 91 GLU A N 1
ATOM 683 C CA . GLU A 1 91 ? -12.704 4.218 0.211 1.00 79.62 91 GLU A CA 1
ATOM 684 C C . GLU A 1 91 ? -12.538 5.533 0.992 1.00 79.62 91 GLU A C 1
ATOM 686 O O . GLU A 1 91 ? -13.394 6.411 0.957 1.00 79.62 91 GLU A O 1
ATOM 691 N N . CYS A 1 92 ? -11.457 5.642 1.765 1.00 81.38 92 CYS A N 1
ATOM 692 C CA . CYS A 1 92 ? -11.156 6.810 2.592 1.00 81.38 92 CYS A CA 1
ATOM 693 C C . CYS A 1 92 ? -9.656 6.903 2.923 1.00 81.38 92 CYS A C 1
ATOM 695 O O . CYS A 1 92 ? -8.892 5.962 2.691 1.00 81.38 92 CYS A O 1
ATOM 697 N N . ASN A 1 93 ? -9.234 8.041 3.481 1.00 80.50 93 ASN A N 1
ATOM 698 C CA . ASN A 1 93 ? -7.854 8.267 3.905 1.00 80.50 93 ASN A CA 1
ATOM 699 C C . ASN A 1 93 ? -7.639 7.898 5.374 1.00 80.50 93 ASN A C 1
ATOM 701 O O . ASN A 1 93 ? -8.394 8.309 6.260 1.00 80.50 93 ASN A O 1
ATOM 705 N N . VAL A 1 94 ? -6.548 7.190 5.648 1.00 79.69 94 VAL A N 1
ATOM 706 C CA . VAL A 1 94 ? -6.052 6.936 7.002 1.00 79.69 94 VAL A CA 1
ATOM 707 C C . VAL A 1 94 ? -4.776 7.731 7.192 1.00 79.69 94 VAL A C 1
ATOM 709 O O . VAL A 1 94 ? -3.737 7.378 6.637 1.00 79.69 94 VAL A O 1
ATOM 712 N N . GLY A 1 95 ? -4.862 8.825 7.951 1.00 75.50 95 GLY A N 1
ATOM 713 C CA . GLY A 1 95 ? -3.708 9.693 8.188 1.00 75.50 95 GLY A CA 1
ATOM 714 C C . GLY A 1 95 ? -3.156 10.270 6.885 1.00 75.50 95 GLY A C 1
ATOM 715 O O . GLY A 1 95 ? -1.948 10.314 6.717 1.00 75.50 95 GLY A O 1
ATOM 716 N N . GLY A 1 96 ? -4.027 10.630 5.935 1.00 72.31 96 GLY A N 1
ATOM 717 C CA . GLY A 1 96 ? -3.629 11.111 4.607 1.00 72.31 96 GLY A CA 1
ATOM 718 C C . GLY A 1 96 ? -3.294 10.027 3.572 1.00 72.31 96 GLY A C 1
ATOM 719 O O . GLY A 1 96 ? -3.153 10.358 2.399 1.00 72.31 96 GLY A O 1
ATOM 720 N N . SER A 1 97 ? -3.226 8.744 3.952 1.00 75.38 97 SER A N 1
ATOM 721 C CA . SER A 1 97 ? -2.955 7.641 3.018 1.00 75.38 97 SER A CA 1
ATOM 722 C C . SER A 1 97 ? -4.245 6.986 2.497 1.00 75.38 97 SER A C 1
ATOM 724 O O . SER A 1 97 ? -5.042 6.502 3.311 1.00 75.38 97 SER A O 1
ATOM 726 N N . PRO A 1 98 ? -4.463 6.891 1.169 1.00 77.12 98 PRO A N 1
ATOM 727 C CA . PRO A 1 98 ? -5.600 6.174 0.592 1.00 77.12 98 PRO A CA 1
ATOM 728 C C . PRO A 1 98 ? -5.338 4.665 0.554 1.00 77.12 98 PRO A C 1
ATOM 730 O O . PRO A 1 98 ? -5.174 4.064 -0.510 1.00 77.12 98 PRO A O 1
ATOM 733 N N . LEU A 1 99 ? -5.296 4.041 1.735 1.00 81.19 99 LEU A N 1
ATOM 734 C CA . LEU A 1 99 ? -4.837 2.662 1.930 1.00 81.19 99 LEU A CA 1
ATOM 735 C C . LEU A 1 99 ? -5.475 1.669 0.949 1.00 81.19 99 LEU A C 1
ATOM 737 O O . LEU A 1 99 ? -4.772 0.826 0.392 1.00 81.19 99 LEU A O 1
ATOM 741 N N . ARG A 1 100 ? -6.785 1.776 0.699 1.00 84.44 100 ARG A N 1
ATOM 742 C CA . ARG A 1 100 ? -7.484 0.899 -0.248 1.00 84.44 100 ARG A CA 1
ATOM 743 C C . ARG A 1 100 ? -6.972 1.072 -1.683 1.00 84.44 100 ARG A C 1
ATOM 745 O O . ARG A 1 100 ? -6.553 0.091 -2.292 1.00 84.44 100 ARG A O 1
ATOM 752 N N . ALA A 1 101 ? -6.956 2.302 -2.198 1.00 76.06 101 ALA A N 1
ATOM 753 C CA . ALA A 1 101 ? -6.505 2.590 -3.561 1.00 76.06 101 ALA A CA 1
ATOM 754 C C . ALA A 1 101 ? -5.029 2.206 -3.761 1.00 76.06 101 ALA A C 1
ATOM 756 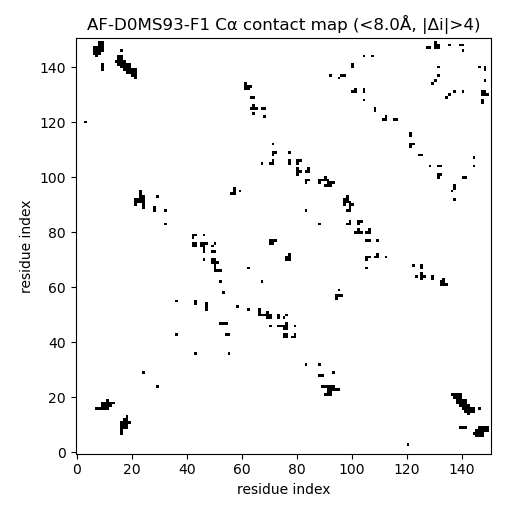O O . ALA A 1 101 ? -4.671 1.589 -4.770 1.00 76.06 101 ALA A O 1
ATOM 757 N N . SER A 1 102 ? -4.181 2.486 -2.767 1.00 79.12 102 SER A N 1
ATOM 758 C CA . SER A 1 102 ? -2.774 2.071 -2.761 1.00 79.12 102 SER A CA 1
ATOM 759 C C . SER A 1 102 ? -2.633 0.546 -2.786 1.00 79.12 102 SER A C 1
ATOM 761 O O . SER A 1 102 ? -1.803 0.019 -3.527 1.00 79.12 102 SER A O 1
ATOM 763 N N . SER A 1 103 ? -3.477 -0.177 -2.037 1.00 86.38 103 SER A N 1
ATOM 764 C CA . SER A 1 103 ? -3.495 -1.647 -2.025 1.00 86.38 103 SER A CA 1
ATOM 765 C C . SER A 1 103 ? -3.849 -2.227 -3.393 1.00 86.38 103 SER A C 1
ATOM 767 O O . SER A 1 103 ? -3.131 -3.083 -3.910 1.00 86.38 103 SER A O 1
ATOM 769 N N . GLU A 1 104 ? -4.937 -1.751 -4.003 1.00 81.50 104 GLU A N 1
ATOM 770 C CA . GLU A 1 104 ? -5.392 -2.208 -5.323 1.00 81.50 104 GLU A CA 1
ATOM 771 C C . GLU A 1 104 ? -4.329 -1.936 -6.396 1.00 81.50 104 GLU A C 1
ATOM 773 O O . GLU A 1 104 ? -4.003 -2.809 -7.207 1.00 81.50 104 GLU A O 1
ATOM 778 N N . THR A 1 105 ? -3.730 -0.744 -6.347 1.00 77.38 105 THR A N 1
ATOM 779 C CA . THR A 1 105 ? -2.665 -0.327 -7.262 1.00 77.38 105 THR A CA 1
ATOM 780 C C . THR A 1 105 ? -1.427 -1.205 -7.117 1.00 77.38 105 THR A C 1
ATOM 782 O O . THR A 1 105 ? -0.895 -1.688 -8.118 1.00 77.38 105 THR A O 1
ATOM 785 N N . LEU A 1 106 ? -0.974 -1.480 -5.891 1.00 80.50 106 LEU A N 1
ATOM 786 C CA . LEU A 1 106 ? 0.203 -2.321 -5.696 1.00 80.50 106 LEU A CA 1
ATOM 787 C C . LEU A 1 106 ? -0.032 -3.754 -6.186 1.00 80.50 106 LEU A C 1
ATOM 789 O O . LEU A 1 106 ? 0.826 -4.321 -6.862 1.00 80.50 106 LEU A O 1
ATOM 793 N N . LEU A 1 107 ? -1.200 -4.333 -5.893 1.00 83.38 107 LEU A N 1
ATOM 794 C CA . LEU A 1 107 ? -1.528 -5.685 -6.348 1.00 83.38 107 LEU A CA 1
ATOM 795 C C . LEU A 1 107 ? -1.611 -5.770 -7.876 1.00 83.38 107 LEU A C 1
ATOM 797 O O . LEU A 1 107 ? -1.206 -6.787 -8.445 1.00 83.38 107 LEU A O 1
ATOM 801 N N . LYS A 1 108 ? -2.039 -4.697 -8.559 1.00 77.38 108 LYS A N 1
ATOM 802 C CA . LYS A 1 108 ? -1.909 -4.600 -10.019 1.00 77.38 108 LYS A CA 1
ATOM 803 C C . LYS A 1 108 ? -0.451 -4.680 -10.447 1.00 77.38 108 LYS A C 1
ATOM 805 O O . LYS A 1 108 ? -0.103 -5.535 -11.259 1.00 77.38 108 LYS A O 1
ATOM 810 N N . ILE A 1 109 ? 0.404 -3.839 -9.873 1.00 76.50 109 ILE A N 1
ATOM 811 C CA . ILE A 1 109 ? 1.830 -3.798 -10.217 1.00 76.50 109 ILE A CA 1
ATOM 812 C C . ILE A 1 109 ? 2.473 -5.180 -10.021 1.00 76.50 109 ILE A C 1
ATOM 814 O O . ILE A 1 109 ? 3.231 -5.626 -10.879 1.00 76.50 109 ILE A O 1
ATOM 818 N N . THR A 1 110 ? 2.115 -5.911 -8.961 1.00 80.31 110 THR A N 1
ATOM 819 C CA . THR A 1 110 ? 2.554 -7.301 -8.758 1.00 80.31 110 THR A CA 1
ATOM 820 C C . THR A 1 110 ? 2.152 -8.223 -9.918 1.00 80.31 110 THR A C 1
ATOM 822 O O . THR A 1 110 ? 2.972 -9.028 -10.366 1.00 80.31 110 THR A O 1
ATOM 825 N N . VAL A 1 111 ? 0.914 -8.131 -10.419 1.00 80.75 111 VAL A N 1
ATOM 826 C CA . VAL A 1 111 ? 0.450 -8.924 -11.575 1.00 80.75 111 VAL A CA 1
ATOM 827 C C . VAL A 1 111 ? 1.220 -8.553 -12.842 1.00 80.75 111 VAL A C 1
ATOM 829 O O . VAL A 1 111 ? 1.629 -9.443 -13.587 1.00 80.75 111 VAL A O 1
ATOM 832 N N . ASP A 1 112 ? 1.463 -7.263 -13.071 1.00 72.62 112 ASP A N 1
ATOM 833 C CA . ASP A 1 112 ? 2.187 -6.799 -14.256 1.00 72.62 112 ASP A CA 1
ATOM 834 C C . ASP A 1 112 ? 3.654 -7.257 -14.229 1.00 72.62 112 ASP A C 1
ATOM 836 O O . ASP A 1 112 ? 4.140 -7.792 -15.226 1.00 72.62 112 ASP A O 1
ATOM 840 N N . ILE A 1 113 ? 4.330 -7.161 -13.076 1.00 74.75 113 ILE A N 1
ATOM 841 C CA . ILE A 1 113 ? 5.693 -7.692 -12.882 1.00 74.75 113 ILE A CA 1
ATOM 842 C C . ILE A 1 113 ? 5.740 -9.197 -13.156 1.00 74.75 113 ILE A C 1
ATOM 844 O O . ILE A 1 113 ? 6.662 -9.668 -13.819 1.00 74.75 113 ILE A O 1
ATOM 848 N N . ARG A 1 114 ? 4.746 -9.957 -12.679 1.00 77.81 114 ARG A N 1
ATOM 849 C CA . ARG A 1 114 ? 4.687 -11.410 -12.889 1.00 77.81 114 ARG A CA 1
ATOM 850 C C . ARG A 1 114 ? 4.507 -11.779 -14.361 1.00 77.81 114 ARG A C 1
ATOM 852 O O . ARG A 1 114 ? 5.154 -12.710 -14.828 1.00 77.81 114 ARG A O 1
ATOM 859 N N . ASN A 1 115 ? 3.615 -11.090 -15.067 1.00 74.31 115 ASN A N 1
ATOM 860 C CA . ASN A 1 115 ? 3.279 -11.418 -16.454 1.00 74.31 115 ASN A CA 1
ATOM 861 C C . ASN A 1 115 ? 4.343 -10.941 -17.450 1.00 74.31 115 ASN A C 1
ATOM 863 O O . ASN A 1 115 ? 4.435 -11.478 -18.551 1.00 74.31 115 ASN A O 1
ATOM 867 N N . TYR A 1 116 ? 5.155 -9.953 -17.070 1.00 71.44 116 TYR A N 1
ATOM 868 C CA . TYR A 1 116 ? 6.122 -9.321 -17.964 1.00 71.44 116 TYR A CA 1
ATOM 869 C C . TYR A 1 116 ? 7.489 -9.078 -17.278 1.00 71.44 116 TYR A C 1
ATOM 871 O O . TYR A 1 116 ? 7.974 -7.945 -17.236 1.00 71.44 116 TYR A O 1
ATOM 879 N N . PRO A 1 117 ? 8.165 -10.127 -16.772 1.00 65.00 117 PRO A N 1
ATOM 880 C CA . PRO A 1 117 ? 9.337 -9.996 -15.896 1.00 65.00 117 PRO A CA 1
ATOM 881 C C . PRO A 1 117 ? 10.582 -9.393 -16.570 1.00 65.00 117 PRO A C 1
ATOM 883 O O . PRO A 1 117 ? 11.427 -8.822 -15.887 1.00 65.00 117 PRO A O 1
ATOM 886 N N . MET A 1 118 ? 10.697 -9.501 -17.899 1.00 58.19 118 MET A N 1
ATOM 887 C CA . MET A 1 118 ? 11.851 -9.025 -18.683 1.00 58.19 118 MET A CA 1
ATOM 888 C C . MET A 1 118 ? 11.583 -7.732 -19.455 1.00 58.19 118 MET A C 1
ATOM 890 O O . MET A 1 118 ? 12.422 -7.293 -20.236 1.00 58.19 118 MET A O 1
ATOM 894 N N . SER A 1 119 ? 10.409 -7.125 -19.285 1.00 57.34 119 SER A N 1
ATOM 895 C CA . SER A 1 119 ? 10.123 -5.860 -19.946 1.00 57.34 119 SER A CA 1
ATOM 896 C C . SER A 1 119 ? 10.612 -4.717 -19.053 1.00 57.34 119 SER A C 1
ATOM 898 O O . SER A 1 119 ? 10.014 -4.457 -18.002 1.00 57.34 119 SER A O 1
ATOM 900 N N . PRO A 1 120 ? 11.656 -3.971 -19.463 1.00 47.88 120 PRO A N 1
ATOM 901 C CA . PRO A 1 120 ? 12.099 -2.783 -18.742 1.00 47.88 120 PRO A CA 1
ATOM 902 C C . PRO A 1 120 ? 11.021 -1.692 -18.728 1.00 47.88 120 PRO A C 1
ATOM 904 O O . PRO A 1 120 ? 11.216 -0.685 -18.067 1.00 47.88 120 PRO A O 1
ATOM 907 N N . ALA A 1 121 ? 9.882 -1.896 -19.416 1.00 49.03 121 ALA A N 1
ATOM 908 C CA . ALA A 1 121 ? 8.686 -1.059 -19.406 1.00 49.03 121 ALA A CA 1
ATOM 909 C C . ALA A 1 121 ? 7.642 -1.430 -18.316 1.00 49.03 121 ALA A C 1
ATOM 911 O O . ALA A 1 121 ? 6.597 -0.779 -18.231 1.00 49.03 121 ALA A O 1
ATOM 912 N N . VAL A 1 122 ? 7.904 -2.454 -17.492 1.00 50.34 122 VAL A N 1
ATOM 913 C CA . VAL A 1 122 ? 7.001 -2.952 -16.429 1.00 50.34 122 VAL A CA 1
ATOM 914 C C . VAL A 1 122 ? 7.389 -2.461 -15.041 1.00 50.34 122 VAL A C 1
ATOM 916 O O . VAL A 1 122 ? 6.520 -2.209 -14.215 1.00 50.34 122 VAL A O 1
ATOM 919 N N . ILE A 1 123 ? 8.676 -2.224 -14.794 1.00 44.44 123 ILE A N 1
ATOM 920 C CA . ILE A 1 123 ? 9.127 -1.431 -13.645 1.00 44.44 123 ILE A CA 1
ATOM 921 C C . ILE A 1 123 ? 8.720 0.048 -13.793 1.00 44.44 123 ILE A C 1
ATOM 923 O O . ILE A 1 123 ? 8.248 0.598 -12.809 1.00 44.44 123 ILE A O 1
ATOM 927 N N . PRO A 1 124 ? 8.728 0.693 -14.983 1.00 44.78 124 PRO A N 1
ATOM 928 C CA . PRO A 1 124 ? 8.198 2.042 -15.150 1.00 44.78 124 PRO A CA 1
ATOM 929 C C . PRO A 1 124 ? 6.675 2.147 -14.965 1.00 44.78 124 PRO A C 1
ATOM 931 O O . PRO A 1 124 ? 6.139 3.248 -15.037 1.00 44.78 124 PRO A O 1
ATOM 934 N N . SER A 1 125 ? 5.969 1.051 -14.649 1.00 44.41 125 SER A N 1
ATOM 935 C CA . SER A 1 125 ? 4.653 1.124 -14.000 1.00 44.41 125 SER A CA 1
ATOM 936 C C . SER A 1 125 ? 4.718 1.941 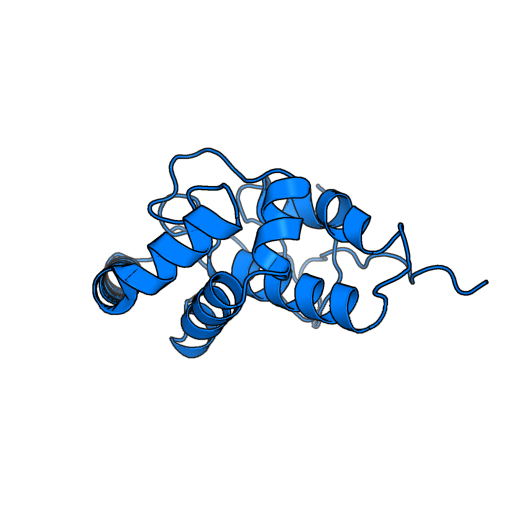-12.713 1.00 44.41 125 SER A C 1
ATOM 938 O O . SER A 1 125 ? 3.787 2.668 -12.416 1.00 44.41 125 SER A O 1
ATOM 940 N N . THR A 1 126 ? 5.817 1.891 -11.960 1.00 47.16 126 THR A N 1
ATOM 941 C CA . THR A 1 126 ? 5.927 2.627 -10.700 1.00 47.16 126 THR A CA 1
ATOM 942 C C . THR A 1 126 ? 5.962 4.156 -10.896 1.00 47.16 126 THR A C 1
ATOM 944 O O . THR A 1 126 ? 5.138 4.807 -10.263 1.00 47.16 126 THR A O 1
ATOM 947 N N . PRO A 1 127 ? 6.714 4.743 -11.858 1.00 45.78 127 PRO A N 1
ATOM 948 C CA . PRO A 1 127 ? 6.503 6.099 -12.380 1.00 45.78 127 PRO A CA 1
ATOM 949 C C . PRO A 1 127 ? 5.094 6.383 -12.912 1.00 45.78 127 PRO A C 1
ATOM 951 O O . PRO A 1 127 ? 4.586 7.486 -12.751 1.00 45.78 127 PRO A O 1
ATOM 954 N N . ARG A 1 128 ? 4.451 5.405 -13.562 1.00 46.62 128 ARG A N 1
ATOM 955 C CA . ARG A 1 128 ? 3.095 5.552 -14.133 1.00 46.62 128 ARG A CA 1
ATOM 956 C C . ARG A 1 128 ? 1.983 5.532 -13.074 1.00 46.62 128 ARG A C 1
ATOM 958 O O . ARG A 1 128 ? 0.926 6.104 -13.309 1.00 46.62 128 ARG A O 1
ATOM 965 N N . PHE A 1 129 ? 2.220 4.890 -11.931 1.00 49.19 129 PHE A N 1
ATOM 966 C CA . PHE A 1 129 ? 1.300 4.769 -10.792 1.00 49.19 129 PHE A CA 1
ATOM 967 C C . PHE A 1 129 ? 1.677 5.677 -9.619 1.00 49.19 129 PHE A C 1
ATOM 969 O O . PHE A 1 129 ? 0.911 5.792 -8.668 1.00 49.19 129 PHE A O 1
ATOM 976 N N . LEU A 1 130 ? 2.815 6.362 -9.706 1.00 48.97 130 LEU A N 1
ATOM 977 C CA . LEU A 1 130 ? 3.266 7.395 -8.780 1.00 48.97 130 LEU A CA 1
ATOM 978 C C . LEU A 1 130 ? 2.169 8.437 -8.483 1.00 48.97 130 LEU A C 1
ATOM 980 O O . LEU A 1 130 ? 1.977 8.750 -7.320 1.00 48.97 130 LEU A O 1
ATOM 984 N N . PRO A 1 131 ? 1.351 8.903 -9.446 1.00 44.97 131 PRO A N 1
ATOM 985 C CA . PRO A 1 131 ? 0.215 9.776 -9.130 1.00 44.97 131 PRO A CA 1
ATOM 986 C C . PRO A 1 131 ? -0.851 9.118 -8.233 1.00 44.97 131 PRO A C 1
ATOM 988 O O . PRO A 1 131 ? -1.471 9.798 -7.423 1.00 44.97 131 PRO A O 1
ATOM 991 N N . GLY A 1 132 ? -1.042 7.797 -8.341 1.00 47.12 132 GLY A N 1
ATOM 992 C CA . GLY A 1 132 ? -1.963 7.019 -7.501 1.00 47.12 132 GLY A CA 1
ATOM 993 C C . GLY A 1 132 ? -1.381 6.594 -6.148 1.00 47.12 132 GLY A C 1
ATOM 994 O O . GLY A 1 132 ? -2.141 6.300 -5.233 1.00 47.12 132 GLY A O 1
ATOM 995 N N . PHE A 1 133 ? -0.050 6.577 -6.013 1.00 43.34 133 PHE A N 1
ATOM 996 C CA . PHE A 1 133 ? 0.653 6.213 -4.777 1.00 43.34 133 PHE A CA 1
ATOM 997 C C . PHE A 1 133 ? 1.159 7.436 -3.988 1.00 43.34 133 PHE A C 1
ATOM 999 O O . PHE A 1 133 ? 1.328 7.334 -2.777 1.00 43.34 133 PHE A O 1
ATOM 1006 N N . LEU A 1 134 ? 1.440 8.563 -4.658 1.00 37.81 134 LEU A N 1
ATOM 1007 C CA . LEU A 1 134 ? 2.355 9.601 -4.166 1.00 37.81 134 LEU A CA 1
ATOM 1008 C C . LEU A 1 134 ? 1.751 11.012 -4.049 1.00 37.81 134 LEU A C 1
ATOM 1010 O O . LEU A 1 134 ? 2.163 11.732 -3.162 1.00 37.81 134 LEU A O 1
ATOM 1014 N N . ALA A 1 135 ? 0.792 11.458 -4.862 1.00 34.38 135 ALA A N 1
ATOM 1015 C CA . ALA A 1 135 ? 0.158 12.771 -4.646 1.00 34.38 135 ALA A CA 1
ATOM 1016 C C . ALA A 1 135 ? -0.897 13.063 -5.708 1.00 34.38 135 ALA A C 1
ATOM 1018 O O . ALA A 1 135 ? -0.650 13.763 -6.687 1.00 34.38 135 ALA A O 1
ATOM 1019 N N . ILE A 1 136 ? -2.120 12.646 -5.441 1.00 30.66 136 ILE A N 1
ATOM 1020 C CA . ILE A 1 136 ? -3.217 13.608 -5.469 1.00 30.66 136 ILE A CA 1
ATOM 1021 C C . ILE A 1 136 ? -3.837 13.446 -4.077 1.00 30.66 136 ILE A C 1
ATOM 1023 O O . ILE A 1 136 ? -3.944 12.293 -3.650 1.00 30.66 136 ILE A O 1
ATOM 1027 N N . PRO A 1 137 ? -4.212 14.505 -3.324 1.00 32.31 137 PRO A N 1
ATOM 1028 C CA . PRO A 1 137 ? -5.182 14.319 -2.229 1.00 32.31 137 PRO A CA 1
ATOM 1029 C C . PRO A 1 137 ? -6.238 13.382 -2.790 1.00 32.31 137 PRO A C 1
ATOM 1031 O O . PRO A 1 137 ? -6.712 13.741 -3.851 1.00 32.31 137 PRO A O 1
ATOM 1034 N N . ALA A 1 138 ? -6.449 12.181 -2.241 1.00 36.78 138 ALA A N 1
ATOM 1035 C CA . ALA A 1 138 ? -6.836 10.966 -2.978 1.00 36.78 138 ALA A CA 1
ATOM 1036 C C . ALA A 1 138 ? -8.149 11.018 -3.789 1.00 36.78 138 ALA A C 1
ATOM 1038 O O . ALA A 1 138 ? -9.034 10.191 -3.656 1.00 36.78 138 ALA A O 1
ATOM 1039 N N . GLN A 1 139 ? -8.319 11.996 -4.655 1.00 37.31 139 GLN A N 1
ATOM 1040 C CA . GLN A 1 139 ? -9.612 12.558 -4.978 1.00 37.31 139 GLN A CA 1
ATOM 1041 C C . GLN A 1 139 ? -10.279 11.776 -6.084 1.00 37.31 139 GLN A C 1
ATOM 1043 O O . GLN A 1 139 ? -11.387 12.136 -6.440 1.00 37.31 139 GLN A O 1
ATOM 1048 N N . ASN A 1 140 ? -9.625 10.787 -6.699 1.00 42.47 140 ASN A N 1
ATOM 1049 C CA . ASN A 1 140 ? -9.896 10.637 -8.114 1.00 42.47 140 ASN A CA 1
ATOM 1050 C C . ASN A 1 140 ? -9.641 9.266 -8.766 1.00 42.47 140 ASN A C 1
ATOM 1052 O O . ASN A 1 140 ? -9.708 9.218 -9.981 1.00 42.47 140 ASN A O 1
ATOM 1056 N N . CYS A 1 141 ? -9.425 8.136 -8.087 1.00 36.94 141 CYS A N 1
ATOM 1057 C CA . CYS A 1 141 ? -9.369 6.866 -8.844 1.00 36.94 141 CYS A CA 1
ATOM 1058 C C . CYS A 1 141 ? -9.737 5.627 -8.032 1.00 36.94 141 CYS A C 1
ATOM 1060 O O . CYS A 1 141 ? -8.867 5.130 -7.324 1.00 36.94 141 CYS A O 1
ATOM 1062 N N . ILE A 1 142 ? -10.935 5.053 -8.231 1.00 46.16 142 ILE A N 1
ATOM 1063 C CA . ILE A 1 142 ? -11.192 3.621 -7.962 1.00 46.16 142 ILE A CA 1
ATOM 1064 C C . ILE A 1 142 ? -12.173 3.002 -8.986 1.00 46.16 142 ILE A C 1
ATOM 1066 O O . ILE A 1 142 ? -13.341 3.376 -9.076 1.00 46.16 142 ILE A O 1
ATOM 1070 N N . ARG A 1 143 ? -11.652 2.059 -9.789 1.00 38.28 143 ARG A N 1
ATOM 1071 C CA . ARG A 1 143 ? -12.036 0.635 -10.006 1.00 38.28 143 ARG A CA 1
ATOM 1072 C C . ARG A 1 143 ? -11.155 0.084 -11.166 1.00 38.28 143 ARG A C 1
ATOM 1074 O O . ARG A 1 143 ? -10.469 0.838 -11.849 1.00 38.28 143 ARG A O 1
ATOM 1081 N N . ASN A 1 144 ? -11.077 -1.241 -11.319 1.00 34.72 144 ASN A N 1
ATOM 1082 C CA . ASN A 1 144 ? -10.487 -2.020 -12.432 1.00 34.72 144 ASN A CA 1
ATOM 1083 C C . ASN A 1 144 ? -9.450 -1.343 -13.367 1.00 34.72 144 ASN A C 1
ATOM 1085 O O . ASN A 1 144 ? -9.805 -1.022 -14.488 1.00 34.72 144 ASN A O 1
ATOM 1089 N N . MET A 1 145 ? -8.184 -1.230 -12.921 1.00 43.50 145 MET A N 1
ATOM 1090 C CA . MET A 1 145 ? -6.895 -1.087 -13.661 1.00 43.50 145 MET A CA 1
ATOM 1091 C C . MET A 1 145 ? -6.904 -0.784 -15.186 1.00 43.50 145 MET A C 1
ATOM 1093 O O . MET A 1 145 ? -7.579 -1.505 -15.915 1.00 43.50 145 MET A O 1
ATOM 1097 N N . PRO A 1 146 ? -6.033 0.087 -15.755 1.00 45.44 146 PRO A N 1
ATOM 1098 C CA . PRO A 1 146 ? -4.987 0.928 -15.164 1.00 45.44 146 PRO A CA 1
ATOM 1099 C C . PRO A 1 146 ? -5.270 2.410 -15.461 1.00 45.44 146 PRO A C 1
ATOM 1101 O O . PRO A 1 146 ? -5.130 2.794 -16.612 1.00 45.44 146 PRO A O 1
ATOM 1104 N N . ALA A 1 147 ? -5.645 3.252 -14.491 1.00 39.00 147 ALA A N 1
ATOM 1105 C CA . ALA A 1 147 ? -5.828 4.681 -14.761 1.00 39.00 147 ALA A CA 1
ATOM 1106 C C . ALA A 1 147 ? -4.764 5.582 -14.126 1.00 39.00 147 ALA A C 1
ATOM 1108 O O . ALA A 1 147 ? -4.491 5.450 -12.937 1.00 39.00 147 ALA A O 1
ATOM 1109 N N . VAL A 1 148 ? -4.199 6.523 -14.897 1.00 41.72 148 VAL A N 1
ATOM 1110 C CA . VAL A 1 148 ? -3.463 7.666 -14.334 1.00 41.72 148 VAL A CA 1
ATOM 1111 C C . VAL A 1 148 ? -4.496 8.675 -13.846 1.00 41.72 148 VAL A C 1
ATOM 1113 O O . VAL A 1 148 ? -5.253 9.231 -14.646 1.00 41.72 148 VAL A O 1
ATOM 1116 N N . CYS A 1 149 ? -4.515 8.936 -12.541 1.00 39.56 149 CYS A N 1
ATOM 1117 C CA . CYS A 1 149 ? -5.191 10.104 -11.992 1.00 39.56 149 CYS A CA 1
ATOM 1118 C C . CYS A 1 149 ? -4.368 11.323 -12.422 1.00 39.56 149 CYS A C 1
ATOM 1120 O O . CYS A 1 149 ? -3.224 11.476 -12.006 1.00 39.56 149 CYS A O 1
ATOM 1122 N N . THR A 1 150 ? -4.903 12.146 -13.313 1.00 33.84 150 THR A N 1
ATOM 1123 C CA . THR A 1 150 ? -4.333 13.456 -13.663 1.00 33.84 150 THR A CA 1
ATOM 1124 C C . THR A 1 150 ? -5.451 14.478 -13.522 1.00 33.84 150 THR A C 1
ATOM 1126 O O . THR A 1 150 ? -6.607 14.122 -13.758 1.00 33.84 150 THR A O 1
ATOM 1129 N N . GLN A 1 151 ? -5.105 15.682 -13.052 1.00 37.44 151 GLN A N 1
ATOM 1130 C CA . GLN A 1 151 ? -6.013 16.835 -13.032 1.00 37.44 151 GLN A CA 1
ATOM 1131 C C . GLN A 1 151 ? -6.552 17.135 -14.431 1.00 37.44 151 GLN A C 1
ATOM 1133 O O . GLN A 1 151 ? -5.784 16.950 -15.406 1.00 37.44 151 GLN A O 1
#

Organism: Phytophthora infestans (strain T30-4) (NCBI:txid403677)

Secondary structure (DSSP, 8-state):
--PPPPPEE--TT-SSSB-----BPPHHHHHHHHHHHHHTHHHHHHHHHHHTS--SS--SPPPPHHHHHHHHH-HHHHHHHHHHHHTT--SSBBTTB-HHHHHHHHHHHHHHHHH-TT-TTTTTHHHHHHHHHHSS-S-S-BSSS-EE---

Radius of gyration: 14.88 Å; Cα contacts (8 Å, |Δi|>4): 225; chains: 1; bounding box: 32×28×46 Å

Foldseek 3Di:
DDDPDDFAAADDPDPAWHFAAAAADDPVLLVLLVVVCVVLVVLQVQLCVQLVHNPPPPPLAFHALSSLVSLLPDPSSLVSLVVCVVSVRDQYDRVQFRSVQLSVLSPVLNVLCVVCVPDPVSSCSSVQCCCSGGDDSNGTTDDHDDHRHDD

Solvent-accessible surface area (backbone atoms only — not comparable to full-atom values): 8392 Å² total; per-residue (Å²): 135,86,74,82,77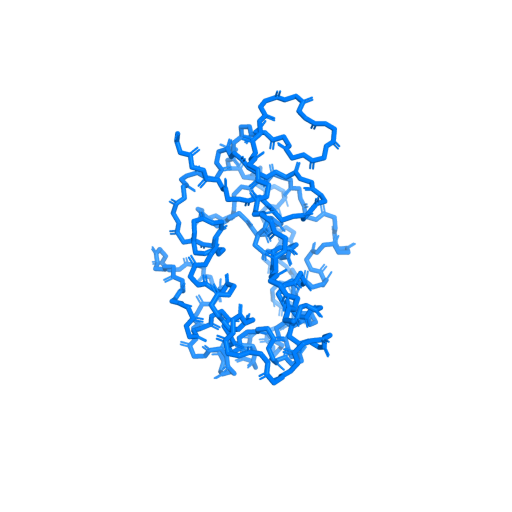,81,71,42,59,37,37,76,81,39,95,38,27,12,39,42,81,56,42,72,46,53,72,67,59,44,52,52,52,54,51,54,43,67,79,37,45,69,45,53,51,48,20,25,62,58,16,73,41,68,72,73,78,58,78,84,69,59,66,50,45,63,30,47,53,30,29,43,68,28,66,40,29,50,52,51,36,49,48,45,55,74,71,60,54,58,90,25,21,56,81,82,38,42,56,39,52,40,23,56,50,40,55,48,52,31,53,48,39,70,77,37,74,84,44,84,74,42,64,51,42,28,67,59,40,32,41,65,62,51,68,51,82,62,44,30,60,63,49,77,80,56,57,44,52,71,135

Mean predicted aligned error: 10.15 Å

pLDDT: mean 70.44, std 19.47, range [30.66, 96.12]